Protein AF-A0A397VAV8-F1 (afdb_monomer)

Secondary structure (DSSP, 8-state):
-HHHHHHHHHHHHHHHS-TT---THHHHHHHHH---SSPPPHHHHHHHHHHHHHHHTT---HHHHHHHHHHHHHHS--HHHHHHHHHHHHHHHHHHHH-HHHH-SPPSS--------------S-------------S-------

Solvent-accessible surface area (backbone atoms only — not comparable to full-atom values): 9047 Å² total; per-residue (Å²): 117,69,70,60,54,42,51,52,53,33,54,49,49,60,76,76,41,77,75,72,56,88,57,77,72,51,34,64,54,48,46,68,72,58,77,67,83,46,71,54,42,27,66,55,39,45,39,55,52,46,47,56,54,32,50,77,71,74,47,78,56,65,69,60,47,50,52,27,36,51,50,36,54,76,76,70,47,52,73,73,44,44,52,44,25,32,50,48,11,44,51,19,45,52,51,39,57,77,35,38,92,80,66,41,76,71,52,70,74,87,89,74,81,78,66,87,70,76,78,72,77,83,79,80,76,86,75,76,75,72,82,70,89,79,78,91,78,80,72,94,78,79,88,89,133

Radius of gyration: 24.39 Å; Cα contacts (8 Å, |Δi|>4): 117; chains: 1; bounding box: 81×50×38 Å

Foldseek 3Di:
DVVVVLVVVLVVCLVPDPLLDQDPVLLVVVLVPDQDLAQQALLNLSLVSLCVVCVVVVNNDSVSSNSSSVCCVVPPADPSSSLSSRVSSLSNLVVCCVCCVVRNHRRDDDRDNPDDPPPPPDDDDPPPPPPPPPPPPDDDDDDDD

Structure (mmCIF, N/CA/C/O backbone):
data_AF-A0A397VAV8-F1
#
_entry.id   AF-A0A397VAV8-F1
#
loop_
_atom_site.group_PDB
_atom_site.id
_atom_site.type_symbol
_atom_site.label_atom_id
_atom_site.label_alt_id
_atom_site.label_comp_id
_atom_site.label_asym_id
_atom_site.label_entity_id
_atom_site.label_seq_id
_atom_site.pdbx_PDB_ins_code
_atom_site.Cartn_x
_atom_site.Cartn_y
_atom_site.Cartn_z
_atom_site.occupancy
_atom_site.B_iso_or_equiv
_atom_site.auth_seq_id
_atom_site.auth_comp_id
_atom_site.auth_asym_id
_atom_site.auth_atom_id
_atom_site.pdbx_PDB_model_num
ATOM 1 N N . MET A 1 1 ? -17.785 15.424 12.962 1.00 51.31 1 MET A N 1
ATOM 2 C CA . MET A 1 1 ? -18.021 13.988 13.247 1.00 51.31 1 MET A CA 1
ATOM 3 C C . MET A 1 1 ? -17.325 13.043 12.260 1.00 51.31 1 MET A C 1
ATOM 5 O O . MET A 1 1 ? -16.840 12.022 12.721 1.00 51.31 1 MET A O 1
ATOM 9 N N . ALA A 1 2 ? -17.185 13.373 10.966 1.00 59.31 2 ALA A N 1
ATOM 10 C CA . ALA A 1 2 ? -16.523 12.500 9.977 1.00 59.31 2 ALA A CA 1
ATOM 11 C C . ALA A 1 2 ? -15.040 12.168 10.277 1.00 59.31 2 ALA A C 1
ATOM 13 O O . ALA A 1 2 ? -14.622 11.030 10.089 1.00 59.31 2 ALA A O 1
ATOM 14 N N . ASN A 1 3 ? -14.258 13.113 10.824 1.00 62.66 3 ASN A N 1
ATOM 15 C CA . ASN A 1 3 ? -12.838 12.870 11.140 1.00 62.66 3 ASN A CA 1
ATOM 16 C C . ASN A 1 3 ? -12.624 11.753 12.177 1.00 62.66 3 ASN A C 1
ATOM 18 O O . ASN A 1 3 ? -11.648 11.016 12.076 1.00 62.66 3 ASN A O 1
ATOM 22 N N . ASN A 1 4 ? -13.555 11.568 13.122 1.00 78.62 4 ASN A N 1
ATOM 23 C CA . ASN A 1 4 ? -13.455 10.489 14.111 1.00 78.62 4 ASN A CA 1
ATOM 24 C C . ASN A 1 4 ? -13.688 9.110 13.480 1.00 78.62 4 ASN A C 1
ATOM 26 O O . ASN A 1 4 ? -13.100 8.131 13.923 1.00 78.62 4 ASN A O 1
ATOM 30 N N . GLN A 1 5 ? -14.519 9.019 12.436 1.00 86.12 5 GLN A N 1
ATOM 31 C CA . GLN A 1 5 ? -14.756 7.754 11.736 1.00 86.12 5 GLN A CA 1
ATOM 32 C C . GLN A 1 5 ? -13.532 7.334 10.917 1.00 86.12 5 GLN A C 1
ATOM 34 O O . GLN A 1 5 ? -13.128 6.178 10.997 1.00 86.12 5 GLN A O 1
ATOM 39 N N . ILE A 1 6 ? -12.901 8.276 10.204 1.00 90.44 6 ILE A N 1
ATOM 40 C CA . ILE A 1 6 ? -11.660 8.018 9.455 1.00 90.44 6 ILE A CA 1
ATOM 41 C C . ILE A 1 6 ? -10.548 7.550 10.395 1.00 90.44 6 ILE A C 1
ATOM 43 O O . ILE A 1 6 ? -9.935 6.519 10.136 1.00 90.44 6 ILE A O 1
ATOM 47 N N . ALA A 1 7 ? -10.337 8.253 11.512 1.00 90.00 7 ALA A N 1
ATOM 48 C CA . ALA A 1 7 ? -9.325 7.883 12.499 1.00 90.00 7 ALA A CA 1
ATOM 49 C C . ALA A 1 7 ? -9.571 6.486 13.096 1.00 90.00 7 ALA A C 1
ATOM 51 O O . ALA A 1 7 ? -8.646 5.684 13.200 1.00 90.00 7 ALA A O 1
ATOM 52 N N . ASN A 1 8 ? -10.821 6.156 13.440 1.00 91.31 8 ASN A N 1
ATOM 53 C CA . ASN A 1 8 ? -11.160 4.842 13.992 1.00 91.31 8 ASN A CA 1
ATOM 54 C C . ASN A 1 8 ? -10.891 3.708 12.994 1.00 91.31 8 ASN A C 1
ATOM 56 O O . ASN A 1 8 ? -10.275 2.709 13.363 1.00 91.31 8 ASN A O 1
ATOM 60 N N . ILE A 1 9 ? -11.309 3.873 11.735 1.00 91.38 9 ILE A N 1
ATOM 61 C CA . ILE A 1 9 ? -11.068 2.874 10.682 1.00 91.38 9 ILE A CA 1
ATOM 62 C C . ILE A 1 9 ? -9.568 2.748 10.407 1.00 91.38 9 ILE A C 1
ATOM 64 O O . ILE A 1 9 ? -9.056 1.637 10.295 1.00 91.38 9 ILE A O 1
ATOM 68 N N . ALA A 1 10 ? -8.847 3.866 10.345 1.00 91.31 10 ALA A N 1
ATOM 69 C CA . ALA A 1 10 ? -7.405 3.864 10.153 1.00 91.31 10 ALA A CA 1
ATOM 70 C C . ALA A 1 10 ? -6.678 3.092 11.265 1.00 91.31 10 ALA A C 1
ATOM 72 O O . ALA A 1 10 ? -5.897 2.184 10.981 1.00 91.31 10 ALA A O 1
ATOM 73 N N . ASN A 1 11 ? -6.994 3.387 12.528 1.00 90.94 11 ASN A N 1
ATOM 74 C CA . ASN A 1 11 ? -6.418 2.694 13.680 1.00 90.94 11 ASN A CA 1
ATOM 75 C C . ASN A 1 11 ? -6.769 1.200 13.685 1.00 90.94 11 ASN A C 1
ATOM 77 O O . ASN A 1 11 ? -5.925 0.362 14.012 1.00 90.94 11 ASN A O 1
ATOM 81 N N . GLN A 1 12 ? -7.990 0.841 13.278 1.00 91.06 12 GLN A N 1
ATOM 82 C CA . GLN A 1 12 ? -8.374 -0.556 13.092 1.00 91.06 12 GLN A CA 1
ATOM 83 C C . GLN A 1 12 ? -7.521 -1.226 12.006 1.00 91.06 12 GLN A C 1
ATOM 85 O O . GLN A 1 12 ? -7.009 -2.320 12.231 1.00 91.06 12 GLN A O 1
ATOM 90 N N . ILE A 1 13 ? -7.323 -0.583 10.853 1.00 91.44 13 ILE A N 1
ATOM 91 C CA . ILE A 1 13 ? -6.506 -1.130 9.761 1.00 91.44 13 ILE A CA 1
ATOM 92 C C . ILE A 1 13 ? -5.070 -1.371 10.229 1.00 91.44 13 ILE A C 1
ATOM 94 O O . ILE A 1 13 ? -4.561 -2.473 10.031 1.00 91.44 13 ILE A O 1
ATOM 98 N N . VAL A 1 14 ? -4.448 -0.388 10.884 1.00 89.38 14 VAL A N 1
ATOM 99 C CA . VAL A 1 14 ? -3.064 -0.488 11.378 1.00 89.38 14 VAL A CA 1
ATOM 100 C C . VAL A 1 14 ? -2.917 -1.594 12.427 1.00 89.38 14 VAL A C 1
ATOM 102 O O . VAL A 1 14 ? -1.949 -2.343 12.393 1.00 89.38 14 VAL A O 1
ATOM 105 N N . SER A 1 15 ? -3.884 -1.734 13.339 1.00 85.38 15 SER A N 1
ATOM 106 C CA . SER A 1 15 ? -3.810 -2.717 14.433 1.00 85.38 15 SER A CA 1
ATOM 107 C C . SER A 1 15 ? -4.120 -4.158 14.020 1.00 85.38 15 SER A C 1
ATOM 109 O O . SER A 1 15 ? -3.684 -5.088 14.694 1.00 85.38 15 SER A O 1
ATOM 111 N N . THR A 1 16 ? -4.878 -4.360 12.940 1.00 80.88 16 THR A N 1
ATOM 112 C CA . THR A 1 16 ? -5.369 -5.694 12.542 1.00 80.88 16 THR A CA 1
ATOM 113 C C . THR A 1 16 ? -4.710 -6.256 11.289 1.00 80.88 16 THR A C 1
ATOM 115 O O . THR A 1 16 ? -4.901 -7.432 10.982 1.00 80.88 16 THR A O 1
ATOM 118 N N . ASN A 1 17 ? -3.930 -5.453 10.563 1.00 75.19 17 ASN A N 1
ATOM 119 C CA . ASN A 1 17 ? -3.300 -5.870 9.315 1.00 75.19 17 ASN A CA 1
ATOM 120 C C . ASN A 1 17 ? -1.781 -5.713 9.401 1.00 75.19 17 ASN A C 1
ATOM 122 O O . ASN A 1 17 ? -1.283 -4.719 9.920 1.00 75.19 17 ASN A O 1
ATOM 126 N N . ASP A 1 18 ? -1.048 -6.647 8.788 1.00 80.44 18 ASP A N 1
ATOM 127 C CA . ASP A 1 18 ? 0.407 -6.583 8.571 1.00 80.44 18 ASP A CA 1
ATOM 128 C C . ASP A 1 18 ? 0.764 -5.495 7.522 1.00 80.44 18 ASP A C 1
ATOM 130 O O . ASP A 1 18 ? 1.423 -5.747 6.506 1.00 80.44 18 ASP A O 1
ATOM 134 N N . LEU A 1 19 ? 0.293 -4.259 7.726 1.00 84.88 19 LEU A N 1
ATOM 135 C CA . LEU A 1 19 ? 0.332 -3.173 6.745 1.00 84.88 19 LEU A CA 1
ATOM 136 C C . LEU A 1 19 ? 1.765 -2.850 6.315 1.00 84.88 19 LEU A C 1
ATOM 138 O O . LEU A 1 19 ? 2.046 -2.683 5.124 1.00 84.88 19 LEU A O 1
ATOM 142 N N . HIS A 1 20 ? 2.685 -2.842 7.274 1.00 83.31 20 HIS A N 1
ATOM 143 C CA . HIS A 1 20 ? 4.090 -2.502 7.073 1.00 83.31 20 HIS A CA 1
ATOM 144 C C . HIS A 1 20 ? 4.965 -3.716 6.750 1.00 83.31 20 HIS A C 1
ATOM 146 O O . HIS A 1 20 ? 6.184 -3.628 6.791 1.00 83.31 20 HIS A O 1
ATOM 152 N N . LYS A 1 21 ? 4.385 -4.862 6.384 1.00 82.69 21 LYS A N 1
ATOM 153 C CA . LYS A 1 21 ? 5.165 -6.030 5.966 1.00 82.69 21 LYS A CA 1
ATOM 154 C C . LYS A 1 21 ? 5.472 -5.990 4.473 1.00 82.69 21 LYS A C 1
ATOM 156 O O . LYS A 1 21 ? 4.619 -5.650 3.642 1.00 82.69 21 LYS A O 1
ATOM 161 N N . LEU A 1 22 ? 6.698 -6.359 4.114 1.00 76.88 22 LEU A N 1
ATOM 162 C CA . LEU A 1 22 ? 7.077 -6.575 2.724 1.00 76.88 22 LEU A CA 1
ATOM 163 C C . LEU A 1 22 ? 6.540 -7.940 2.272 1.00 76.88 22 LEU A C 1
ATOM 165 O O . LEU A 1 22 ? 7.083 -8.973 2.645 1.00 76.88 22 LEU A O 1
ATOM 169 N N . ASP A 1 23 ? 5.485 -7.938 1.461 1.00 79.75 23 ASP A N 1
ATOM 170 C CA . ASP A 1 23 ? 4.982 -9.143 0.797 1.00 79.75 23 ASP A CA 1
ATOM 171 C C . ASP A 1 23 ? 5.314 -9.075 -0.708 1.00 79.75 23 ASP A C 1
ATOM 173 O O . ASP A 1 23 ? 4.826 -8.166 -1.393 1.00 79.75 23 ASP A O 1
ATOM 177 N N . PRO A 1 24 ? 6.144 -10.002 -1.232 1.00 76.88 24 PRO A N 1
ATOM 178 C CA . PRO A 1 24 ? 6.492 -10.079 -2.651 1.00 76.88 24 PRO A CA 1
ATOM 179 C C . PRO A 1 24 ? 5.288 -10.190 -3.594 1.00 76.88 24 PRO A C 1
ATOM 181 O O . PRO A 1 24 ? 5.369 -9.707 -4.726 1.00 76.88 24 PRO A O 1
ATOM 184 N N . SER A 1 25 ? 4.169 -10.771 -3.143 1.00 81.62 25 SER A N 1
ATOM 185 C CA . SER A 1 25 ? 2.951 -10.918 -3.954 1.00 81.62 25 SER A CA 1
ATOM 186 C C . SER A 1 25 ? 2.360 -9.565 -4.377 1.00 81.62 25 SER A C 1
ATOM 188 O O . SER A 1 25 ? 1.757 -9.443 -5.447 1.00 81.62 25 SER A O 1
ATOM 190 N N . ASN A 1 26 ? 2.619 -8.512 -3.591 1.00 82.44 26 ASN A N 1
ATOM 191 C CA . ASN A 1 26 ? 2.160 -7.160 -3.889 1.00 82.44 26 ASN A CA 1
ATOM 192 C C . ASN A 1 26 ? 2.797 -6.587 -5.157 1.00 82.44 26 ASN A C 1
ATOM 194 O O . ASN A 1 26 ? 2.177 -5.749 -5.798 1.00 82.44 26 ASN A O 1
ATOM 198 N N . VAL A 1 27 ? 4.001 -7.020 -5.551 1.00 87.00 27 VAL A N 1
ATOM 199 C CA . VAL A 1 27 ? 4.717 -6.411 -6.686 1.00 87.00 27 VAL A CA 1
ATOM 200 C C . VAL A 1 27 ? 3.951 -6.612 -7.994 1.00 87.00 27 VAL A C 1
ATOM 202 O O . VAL A 1 27 ? 3.667 -5.646 -8.700 1.00 87.00 27 VAL A O 1
ATOM 205 N N . HIS A 1 28 ? 3.575 -7.854 -8.303 1.00 88.19 28 HIS A N 1
ATOM 206 C CA . HIS A 1 28 ? 2.839 -8.165 -9.529 1.00 88.19 28 HIS A CA 1
ATOM 207 C C . HIS A 1 28 ? 1.422 -7.574 -9.504 1.00 88.19 28 HIS A C 1
ATOM 209 O O . HIS A 1 28 ? 0.978 -6.957 -10.476 1.00 88.19 28 HIS A O 1
ATOM 215 N N . PHE A 1 29 ? 0.728 -7.708 -8.370 1.00 89.50 29 PHE A N 1
ATOM 216 C CA . PHE A 1 29 ? -0.623 -7.177 -8.209 1.00 89.50 29 PHE A CA 1
ATOM 217 C C . PHE A 1 29 ? -0.653 -5.648 -8.357 1.00 89.50 29 PHE A C 1
ATOM 219 O O . PHE A 1 29 ? -1.429 -5.125 -9.154 1.00 89.50 29 PHE A O 1
ATOM 226 N N . PHE A 1 30 ? 0.243 -4.925 -7.676 1.00 92.06 30 PHE A N 1
ATOM 227 C CA . PHE A 1 30 ? 0.330 -3.464 -7.760 1.00 92.06 30 PHE A CA 1
ATOM 228 C C . PHE A 1 30 ? 0.769 -2.983 -9.133 1.00 92.06 30 PHE A C 1
ATOM 230 O O . PHE A 1 30 ? 0.211 -2.006 -9.621 1.00 92.06 30 PHE A O 1
ATOM 237 N N . ALA A 1 31 ? 1.692 -3.681 -9.798 1.00 89.38 31 ALA A N 1
ATOM 238 C CA . ALA A 1 31 ? 2.056 -3.360 -11.177 1.00 89.38 31 ALA A CA 1
ATOM 239 C C . ALA A 1 31 ? 0.854 -3.424 -12.132 1.00 89.38 31 ALA A C 1
ATOM 241 O O . ALA A 1 31 ? 0.765 -2.609 -13.050 1.00 89.38 31 ALA A O 1
ATOM 242 N N . THR A 1 32 ? -0.061 -4.366 -11.884 1.00 89.12 32 THR A N 1
ATOM 243 C CA . THR A 1 32 ? -1.266 -4.590 -12.691 1.00 89.12 32 THR A CA 1
ATOM 244 C C . THR A 1 32 ? -2.326 -3.519 -12.455 1.00 89.12 32 THR A C 1
ATOM 246 O O . THR A 1 32 ? -2.883 -2.991 -13.413 1.00 89.12 32 THR A O 1
ATOM 249 N N . ILE A 1 33 ? -2.597 -3.166 -11.196 1.00 88.94 33 ILE A N 1
ATOM 250 C CA . ILE A 1 33 ? -3.645 -2.183 -10.868 1.00 88.94 33 ILE A CA 1
ATOM 251 C C . ILE A 1 33 ? -3.161 -0.728 -10.969 1.00 88.94 33 ILE A C 1
ATOM 253 O O . ILE A 1 33 ? -3.972 0.181 -11.135 1.00 88.94 33 ILE A O 1
ATOM 257 N N . TRP A 1 34 ? -1.850 -0.478 -10.888 1.00 89.12 34 TRP A N 1
ATOM 258 C CA . TRP A 1 34 ? -1.286 0.862 -11.038 1.00 89.12 34 TRP A CA 1
ATOM 259 C C . TRP A 1 34 ? -1.207 1.274 -12.508 1.00 89.12 34 TRP A C 1
ATOM 261 O O . TRP A 1 34 ? -0.276 0.907 -13.234 1.00 89.12 34 TRP A O 1
ATOM 271 N N . ASN A 1 35 ? -2.154 2.105 -12.929 1.00 80.50 35 ASN A N 1
ATOM 272 C CA . ASN A 1 35 ? -2.291 2.574 -14.308 1.00 80.50 35 ASN A CA 1
ATOM 273 C C . ASN A 1 35 ? -1.868 4.039 -14.529 1.00 80.50 35 ASN A C 1
ATOM 275 O O . ASN A 1 35 ? -1.968 4.533 -15.650 1.00 80.50 35 ASN A O 1
ATOM 279 N N . LYS A 1 36 ? -1.394 4.755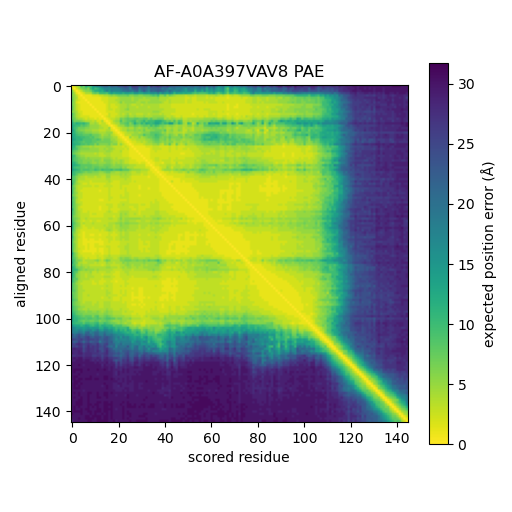 -13.499 1.00 81.75 36 LYS A N 1
ATOM 280 C CA . LYS A 1 36 ? -1.014 6.170 -13.646 1.00 81.75 36 LYS A CA 1
ATOM 281 C C . LYS A 1 36 ? 0.277 6.304 -14.472 1.00 81.75 36 LYS A C 1
ATOM 283 O O . LYS A 1 36 ? 1.205 5.510 -14.325 1.00 81.75 36 LYS A O 1
ATOM 288 N N . HIS A 1 37 ? 0.379 7.368 -15.274 1.00 76.62 37 HIS A N 1
ATOM 289 C CA . HIS A 1 37 ? 1.537 7.692 -16.133 1.00 76.62 37 HIS A CA 1
ATOM 290 C C . HIS A 1 37 ? 2.771 8.223 -15.371 1.00 76.62 37 HIS A C 1
ATOM 292 O O . HIS A 1 37 ? 3.553 9.008 -15.903 1.00 76.62 37 HIS A O 1
ATOM 298 N N . ARG A 1 38 ? 2.950 7.821 -14.110 1.00 82.38 38 ARG A N 1
ATOM 299 C CA . ARG A 1 38 ? 4.094 8.200 -13.273 1.00 82.38 38 ARG A CA 1
ATOM 300 C C . ARG A 1 38 ? 4.619 7.000 -12.501 1.00 82.38 38 ARG A C 1
ATOM 302 O O . ARG A 1 38 ? 3.907 6.007 -12.317 1.00 82.38 38 ARG A O 1
ATOM 309 N N . THR A 1 39 ? 5.857 7.109 -12.033 1.00 86.94 39 THR A N 1
ATOM 310 C CA . THR A 1 39 ? 6.434 6.135 -11.106 1.00 86.94 39 THR A CA 1
ATOM 311 C C . THR A 1 39 ? 5.584 6.048 -9.837 1.00 86.94 39 THR A C 1
ATOM 313 O O . THR A 1 39 ? 5.092 7.054 -9.316 1.00 86.94 39 THR A O 1
ATOM 316 N N . LEU A 1 40 ? 5.372 4.823 -9.366 1.00 89.81 40 LEU A N 1
ATOM 317 C CA . LEU A 1 40 ? 4.646 4.538 -8.136 1.00 89.81 40 LEU A CA 1
ATOM 318 C C . LEU A 1 40 ? 5.518 4.934 -6.937 1.00 89.81 40 LEU A C 1
ATOM 320 O O . LEU A 1 40 ? 6.636 4.429 -6.800 1.00 89.81 40 LEU A O 1
ATOM 324 N N . SER A 1 41 ? 5.036 5.857 -6.103 1.00 90.44 41 SER A N 1
ATOM 325 C CA . SER A 1 41 ? 5.737 6.300 -4.889 1.00 90.44 41 SER A CA 1
ATOM 326 C C . SER A 1 41 ? 5.458 5.384 -3.691 1.00 90.44 41 SER A C 1
ATOM 328 O O . SER A 1 41 ? 4.583 4.523 -3.745 1.00 90.44 41 SER A O 1
ATOM 330 N N . GLY A 1 42 ? 6.174 5.587 -2.580 1.00 89.56 42 GLY A N 1
ATOM 331 C CA . GLY A 1 42 ? 5.887 4.870 -1.333 1.00 89.56 42 GLY A CA 1
ATOM 332 C C . GLY A 1 42 ? 4.477 5.141 -0.799 1.00 89.56 42 GLY A C 1
ATOM 333 O O . GLY A 1 42 ? 3.790 4.207 -0.401 1.00 89.56 42 GLY A O 1
ATOM 334 N N . TYR A 1 43 ? 4.003 6.389 -0.877 1.00 92.50 43 TYR A N 1
ATOM 335 C CA . TYR A 1 43 ? 2.623 6.720 -0.515 1.00 92.50 43 TYR A CA 1
ATOM 336 C C . TYR A 1 43 ? 1.618 5.988 -1.411 1.00 92.50 43 TYR A C 1
ATOM 338 O O . TYR A 1 43 ? 0.680 5.378 -0.910 1.00 92.50 43 TYR A O 1
ATOM 346 N N . ASP A 1 44 ? 1.852 5.970 -2.727 1.00 92.81 44 ASP A N 1
ATOM 347 C CA . ASP A 1 44 ? 0.975 5.249 -3.658 1.00 92.81 44 ASP A CA 1
ATOM 348 C C . ASP A 1 44 ? 0.959 3.736 -3.343 1.00 92.81 44 ASP A C 1
ATOM 350 O O . ASP A 1 44 ? -0.082 3.089 -3.434 1.00 92.81 44 ASP A O 1
ATOM 354 N N . ALA A 1 45 ? 2.092 3.156 -2.921 1.00 92.94 45 ALA A N 1
ATOM 355 C CA . ALA A 1 45 ? 2.159 1.752 -2.504 1.00 92.94 45 ALA A CA 1
ATOM 356 C C . ALA A 1 45 ? 1.325 1.486 -1.241 1.00 92.94 45 ALA A C 1
ATOM 358 O O . ALA A 1 45 ? 0.633 0.465 -1.164 1.00 92.94 45 ALA A O 1
ATOM 359 N N . LEU A 1 46 ? 1.376 2.401 -0.265 1.00 9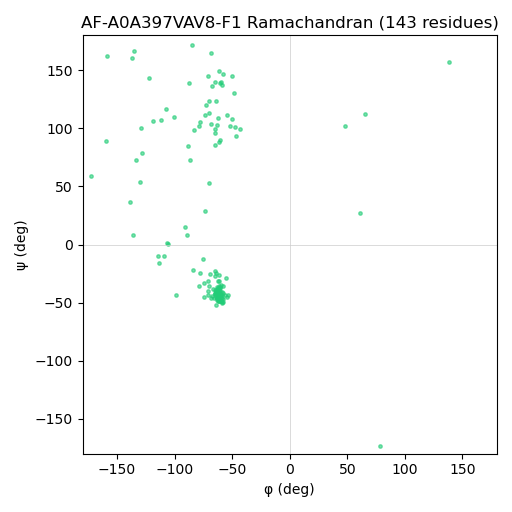3.31 46 LEU A N 1
ATOM 360 C CA . LEU A 1 46 ? 0.531 2.342 0.926 1.00 93.31 46 LEU A CA 1
ATOM 361 C C . LEU A 1 46 ? -0.952 2.459 0.541 1.00 93.31 46 LEU A C 1
ATOM 363 O O . LEU A 1 46 ? -1.760 1.643 0.981 1.00 93.31 46 LEU A O 1
ATOM 367 N N . GLU A 1 47 ? -1.306 3.430 -0.300 1.00 94.44 47 GLU A N 1
ATOM 368 C CA . GLU A 1 47 ? -2.678 3.661 -0.765 1.00 94.44 47 GLU A CA 1
ATOM 369 C C . GLU A 1 47 ? -3.259 2.406 -1.437 1.00 94.44 47 GLU A C 1
ATOM 371 O O . GLU A 1 47 ? -4.383 2.005 -1.129 1.00 94.44 47 GLU A O 1
ATOM 376 N N . LEU A 1 48 ? -2.485 1.711 -2.280 1.00 93.75 48 LEU A N 1
ATOM 377 C CA . LEU A 1 48 ? -2.918 0.454 -2.905 1.00 93.75 48 LEU A CA 1
ATOM 378 C C . LEU A 1 48 ? -3.127 -0.680 -1.890 1.00 93.75 48 LEU A C 1
ATOM 380 O O . LEU A 1 48 ? -4.093 -1.441 -2.011 1.00 93.75 48 LEU A O 1
ATOM 384 N N . LYS A 1 49 ? -2.262 -0.796 -0.870 1.00 92.69 49 LYS A N 1
ATOM 385 C CA . LYS A 1 49 ? -2.469 -1.752 0.234 1.00 92.69 49 LYS A CA 1
ATOM 386 C C . LYS A 1 49 ? -3.756 -1.452 0.992 1.00 92.69 49 LYS A C 1
ATOM 388 O O . LYS A 1 49 ? -4.554 -2.359 1.223 1.00 92.69 49 LYS A O 1
ATOM 393 N N . ILE A 1 50 ? -3.962 -0.191 1.356 1.00 93.00 50 ILE A N 1
ATOM 394 C CA . ILE A 1 50 ? -5.141 0.244 2.106 1.00 93.00 50 ILE A CA 1
ATOM 395 C C . ILE A 1 50 ? -6.397 0.029 1.274 1.00 93.00 50 ILE A C 1
ATOM 397 O O . ILE A 1 50 ? -7.358 -0.525 1.789 1.00 93.00 50 ILE A O 1
ATOM 401 N N . THR A 1 51 ? -6.364 0.333 -0.022 1.00 92.75 51 THR A N 1
ATOM 402 C CA . THR A 1 51 ? -7.472 0.053 -0.946 1.00 92.75 51 THR A CA 1
ATOM 403 C C . THR A 1 51 ? -7.865 -1.425 -0.913 1.00 92.75 51 THR A C 1
ATOM 405 O O . THR A 1 51 ? -9.045 -1.753 -0.796 1.00 92.75 51 THR A O 1
ATOM 408 N N . LYS A 1 52 ? -6.887 -2.342 -0.946 1.00 90.75 52 LYS A N 1
ATOM 409 C CA . LYS A 1 52 ? -7.147 -3.787 -0.847 1.00 90.75 52 LYS A CA 1
ATOM 410 C C . LYS A 1 52 ? -7.828 -4.159 0.477 1.00 90.75 52 LYS A C 1
ATOM 412 O O . LYS A 1 52 ? -8.785 -4.927 0.459 1.00 90.75 52 LYS A O 1
ATOM 417 N N . ILE A 1 53 ? -7.364 -3.610 1.600 1.00 92.00 53 ILE A N 1
ATOM 418 C CA . ILE A 1 53 ? -7.935 -3.870 2.933 1.00 92.00 53 ILE A CA 1
ATOM 419 C C . ILE A 1 53 ? -9.342 -3.266 3.047 1.00 92.00 53 ILE A C 1
ATOM 421 O O . ILE A 1 53 ? -10.278 -3.946 3.462 1.00 92.00 53 ILE A O 1
ATOM 425 N N . CYS A 1 54 ? -9.536 -2.025 2.607 1.00 92.25 54 CYS A N 1
ATOM 426 C CA . CYS A 1 54 ? -10.836 -1.359 2.587 1.00 92.25 54 CYS A CA 1
ATOM 427 C C . CYS A 1 54 ? -11.865 -2.146 1.768 1.00 92.25 54 CYS A C 1
ATOM 429 O O . CYS A 1 54 ? -12.977 -2.353 2.248 1.00 92.25 54 CYS A O 1
ATOM 431 N N . ASN A 1 55 ? -11.474 -2.697 0.615 1.00 90.75 55 ASN A N 1
ATOM 432 C CA . ASN A 1 55 ? -12.352 -3.555 -0.182 1.00 90.75 55 ASN A CA 1
ATOM 433 C C . ASN A 1 55 ? -12.795 -4.813 0.587 1.00 90.75 55 ASN A C 1
ATOM 435 O O . ASN A 1 55 ? -13.953 -5.214 0.480 1.00 90.75 55 ASN A O 1
ATOM 439 N N . THR A 1 56 ? -11.918 -5.420 1.402 1.00 91.38 56 THR A N 1
ATOM 440 C CA . THR A 1 56 ? -12.307 -6.550 2.277 1.00 91.38 56 THR A CA 1
ATOM 441 C C . THR A 1 56 ? -13.234 -6.139 3.420 1.00 91.38 56 THR A C 1
ATOM 443 O O . THR A 1 56 ? -14.029 -6.949 3.885 1.00 91.38 56 THR A O 1
ATOM 446 N N . LEU A 1 57 ? -13.176 -4.871 3.831 1.00 90.00 57 LEU A N 1
ATOM 447 C CA . LEU A 1 57 ? -14.061 -4.262 4.825 1.00 90.00 57 LEU A CA 1
ATOM 448 C C . LEU A 1 57 ? -15.332 -3.657 4.201 1.00 90.00 57 LEU A C 1
ATOM 450 O O . LEU A 1 57 ? -16.085 -2.982 4.897 1.00 90.00 57 LEU A O 1
ATOM 454 N N . LEU A 1 58 ? -15.577 -3.894 2.905 1.00 92.44 58 LEU A N 1
ATOM 455 C CA . LEU A 1 58 ? -16.713 -3.362 2.141 1.00 92.44 58 LEU A CA 1
ATOM 456 C C . LEU A 1 58 ? -16.758 -1.822 2.064 1.00 92.44 58 LEU A C 1
ATOM 458 O O . LEU A 1 58 ? -17.824 -1.226 1.904 1.00 92.44 58 LEU A O 1
ATOM 462 N N . ILE A 1 59 ? -15.597 -1.171 2.154 1.00 91.62 59 ILE A N 1
ATOM 463 C CA . ILE A 1 59 ? -15.423 0.270 1.947 1.00 91.62 59 ILE A CA 1
ATOM 464 C C . ILE A 1 59 ? -14.879 0.468 0.531 1.00 91.62 59 ILE A C 1
ATOM 466 O O . ILE A 1 59 ? -13.727 0.137 0.268 1.00 91.62 59 ILE A O 1
ATOM 470 N N . PHE A 1 60 ? -15.702 1.016 -0.366 1.00 92.19 60 PHE A N 1
ATOM 471 C CA . PHE A 1 60 ? -15.371 1.166 -1.795 1.00 92.19 60 PHE A CA 1
ATOM 472 C C . PHE A 1 60 ? -15.232 2.621 -2.258 1.00 92.19 60 PHE A C 1
ATOM 474 O O . PHE A 1 60 ? -14.812 2.876 -3.385 1.00 92.19 60 PHE A O 1
ATOM 481 N N . ASP A 1 61 ? -15.606 3.581 -1.412 1.00 93.00 61 ASP A N 1
ATOM 482 C CA . ASP A 1 61 ? -15.515 5.002 -1.736 1.00 93.00 61 ASP A CA 1
ATOM 483 C C . ASP A 1 61 ? -14.042 5.439 -1.769 1.00 93.00 61 ASP A C 1
ATOM 485 O O . ASP A 1 61 ? -13.356 5.456 -0.744 1.00 93.00 61 ASP A O 1
ATOM 489 N N . LEU A 1 62 ? -13.562 5.796 -2.962 1.00 89.94 62 LEU A N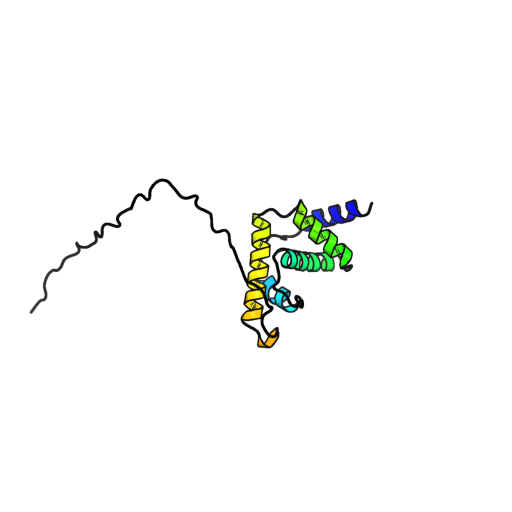 1
ATOM 490 C CA . LEU A 1 62 ? -12.169 6.171 -3.198 1.00 89.94 62 LEU A CA 1
ATOM 491 C C . LEU A 1 62 ? -11.751 7.424 -2.420 1.00 89.94 62 LEU A C 1
ATOM 493 O O . LEU A 1 62 ? -10.595 7.519 -2.012 1.00 89.94 62 LEU A O 1
ATOM 497 N N . GLU A 1 63 ? -12.662 8.369 -2.179 1.00 93.31 63 GLU A N 1
ATOM 498 C CA . GLU A 1 63 ? -12.353 9.572 -1.403 1.00 93.31 63 GLU A CA 1
ATOM 499 C C . GLU A 1 63 ? -12.161 9.221 0.078 1.00 93.31 63 GLU A C 1
ATOM 501 O O . GLU A 1 63 ? -11.243 9.723 0.733 1.00 93.31 63 GLU A O 1
ATOM 506 N N . ILE A 1 64 ? -12.990 8.316 0.605 1.00 92.69 64 ILE A N 1
ATOM 507 C CA . ILE A 1 64 ? -12.853 7.809 1.977 1.00 92.69 64 ILE A CA 1
ATOM 508 C C . ILE A 1 64 ? -11.552 7.013 2.125 1.00 92.69 64 ILE A C 1
ATOM 510 O O . ILE A 1 64 ? -10.805 7.243 3.078 1.00 92.69 64 ILE A O 1
ATOM 514 N N . ILE A 1 65 ? -11.248 6.123 1.177 1.00 93.25 65 ILE A N 1
ATOM 515 C CA . ILE A 1 65 ? -10.010 5.328 1.174 1.00 93.25 65 ILE A CA 1
ATOM 516 C C . ILE A 1 65 ? -8.780 6.241 1.141 1.00 93.25 65 ILE A C 1
ATOM 518 O O . ILE A 1 65 ? -7.864 6.051 1.941 1.00 93.25 65 ILE A O 1
ATOM 522 N N . ALA A 1 66 ? -8.772 7.263 0.281 1.00 93.31 66 ALA A N 1
ATOM 523 C CA . ALA A 1 66 ? -7.672 8.221 0.204 1.00 93.31 66 ALA A CA 1
ATOM 524 C C . ALA A 1 66 ? -7.486 8.989 1.524 1.00 93.31 66 ALA A C 1
ATOM 526 O O . ALA A 1 66 ? -6.357 9.156 1.986 1.00 93.31 66 ALA A O 1
ATOM 527 N N . LYS A 1 67 ? -8.579 9.404 2.182 1.00 94.88 67 LYS A N 1
ATOM 528 C CA . LYS A 1 67 ? -8.520 10.059 3.504 1.00 94.88 67 LYS A CA 1
ATOM 529 C C . LYS A 1 67 ? -7.963 9.134 4.588 1.00 94.88 67 LYS A C 1
ATOM 531 O O . LYS A 1 67 ? -7.172 9.583 5.414 1.00 94.88 67 LYS A O 1
ATOM 536 N N . ILE A 1 68 ? -8.343 7.856 4.579 1.00 94.31 68 ILE A N 1
ATOM 537 C CA . ILE A 1 68 ? -7.785 6.840 5.486 1.00 94.31 68 ILE A CA 1
ATOM 538 C C . ILE A 1 68 ? -6.286 6.658 5.220 1.00 94.31 68 ILE A C 1
ATOM 540 O O . ILE A 1 68 ? -5.494 6.651 6.161 1.00 94.31 68 ILE A O 1
ATOM 544 N N . ALA A 1 69 ? -5.890 6.541 3.951 1.00 94.69 69 ALA A N 1
ATOM 545 C CA . ALA A 1 69 ? -4.496 6.356 3.565 1.00 94.69 69 ALA A CA 1
ATOM 546 C C . ALA A 1 69 ? -3.610 7.528 3.975 1.00 94.69 69 ALA A C 1
ATOM 548 O O . ALA A 1 69 ? -2.548 7.313 4.562 1.00 94.69 69 ALA A O 1
ATOM 549 N N . LEU A 1 70 ? -4.078 8.753 3.742 1.00 94.75 70 LEU A N 1
ATOM 550 C CA . LEU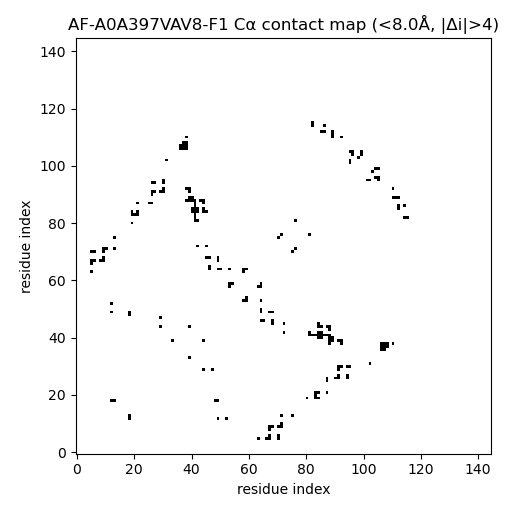 A 1 70 ? -3.388 9.959 4.177 1.00 94.75 70 LEU A CA 1
ATOM 551 C C . LEU A 1 70 ? -3.254 10.009 5.702 1.00 94.75 70 LEU A C 1
ATOM 553 O O . LEU A 1 70 ? -2.158 10.237 6.209 1.00 94.75 70 LEU A O 1
ATOM 557 N N . TYR A 1 71 ? -4.333 9.712 6.434 1.00 94.69 71 TYR A N 1
ATOM 558 C CA . TYR A 1 71 ? -4.298 9.688 7.896 1.00 94.69 71 TYR A CA 1
ATOM 559 C C . TYR A 1 71 ? -3.247 8.703 8.429 1.00 94.69 71 TYR A C 1
ATOM 561 O O . TYR A 1 71 ? -2.460 9.068 9.303 1.00 94.69 71 TYR A O 1
ATOM 569 N N . ILE A 1 72 ? -3.202 7.480 7.889 1.00 93.31 72 ILE A N 1
ATOM 570 C CA . ILE A 1 72 ? -2.220 6.457 8.286 1.00 93.31 72 ILE A CA 1
ATOM 571 C C . ILE A 1 72 ? -0.796 6.886 7.920 1.00 93.31 72 ILE A C 1
ATOM 573 O O . ILE A 1 72 ? 0.122 6.703 8.723 1.00 93.31 72 ILE A O 1
ATOM 577 N N . TRP A 1 73 ? -0.597 7.451 6.727 1.00 93.69 73 TRP A N 1
ATOM 578 C CA . TRP A 1 73 ? 0.717 7.913 6.282 1.00 93.69 73 TRP A CA 1
ATOM 579 C C . TRP A 1 73 ? 1.292 8.974 7.226 1.00 93.69 73 TRP A C 1
ATOM 581 O O . TRP A 1 73 ? 2.451 8.880 7.622 1.00 93.69 73 TRP A O 1
ATOM 591 N N . GLU A 1 74 ? 0.475 9.954 7.614 1.00 91.50 74 GLU A N 1
ATOM 592 C CA . GLU A 1 74 ? 0.912 11.086 8.436 1.00 91.50 74 GLU A CA 1
ATOM 593 C C . GLU A 1 74 ? 1.047 10.743 9.925 1.00 91.50 74 GLU A C 1
ATOM 595 O O . GLU A 1 74 ? 1.943 11.264 10.587 1.00 91.50 74 GLU A O 1
ATOM 600 N N . ASN A 1 75 ? 0.176 9.881 10.462 1.00 89.38 75 ASN A N 1
ATOM 601 C CA . ASN A 1 75 ? 0.046 9.696 11.915 1.00 89.38 75 ASN A CA 1
ATOM 602 C C . ASN A 1 75 ? 0.485 8.317 12.418 1.00 89.38 75 ASN A C 1
ATOM 604 O O . ASN A 1 75 ? 0.658 8.134 13.622 1.00 89.38 75 ASN A O 1
ATOM 608 N N . SER A 1 76 ? 0.628 7.332 11.532 1.00 83.31 76 SER A N 1
ATOM 609 C CA . SER A 1 76 ? 0.830 5.929 11.922 1.00 83.31 76 SER A CA 1
ATOM 610 C C . SER A 1 76 ? 1.913 5.218 11.117 1.00 83.31 76 SER A C 1
ATOM 612 O O . SER A 1 76 ? 2.062 4.013 11.257 1.00 83.31 76 SER A O 1
ATOM 614 N N . THR A 1 77 ? 2.663 5.943 10.282 1.00 85.50 77 THR A N 1
ATOM 615 C CA . THR A 1 77 ? 3.767 5.381 9.497 1.00 85.50 77 THR A CA 1
ATOM 616 C C . THR A 1 77 ? 5.072 6.066 9.890 1.00 85.50 77 THR A C 1
ATOM 618 O O . THR A 1 77 ? 5.332 7.216 9.532 1.00 85.50 77 THR A O 1
ATOM 621 N N . THR A 1 78 ? 5.912 5.348 10.625 1.00 89.25 78 THR A N 1
ATOM 622 C CA . THR A 1 78 ? 7.269 5.775 10.981 1.00 89.25 78 THR A CA 1
ATOM 623 C C . THR A 1 78 ? 8.187 5.812 9.757 1.00 89.25 78 THR A C 1
ATOM 625 O O . THR A 1 78 ? 7.903 5.206 8.727 1.00 89.25 78 THR A O 1
ATOM 628 N N . TYR A 1 79 ? 9.345 6.467 9.874 1.00 83.81 79 TYR A N 1
ATOM 629 C CA . TYR A 1 79 ? 10.334 6.528 8.790 1.00 83.81 79 TYR A CA 1
ATOM 630 C C . TYR A 1 79 ? 10.739 5.135 8.263 1.00 83.81 79 TYR A C 1
ATOM 632 O O . TYR A 1 79 ? 10.773 4.907 7.057 1.00 83.81 79 TYR A O 1
ATOM 640 N N . VAL A 1 80 ? 10.964 4.172 9.163 1.00 85.75 80 VAL A N 1
ATOM 641 C CA . VAL A 1 80 ? 11.322 2.789 8.793 1.00 85.75 80 VAL A CA 1
ATOM 642 C C . VAL A 1 80 ? 10.196 2.115 8.007 1.00 85.75 80 VAL A C 1
ATOM 644 O O . VAL A 1 80 ? 10.438 1.375 7.057 1.00 85.75 80 VAL A O 1
ATOM 647 N N . GLU A 1 81 ? 8.947 2.377 8.376 1.00 87.62 81 GLU A N 1
ATOM 648 C CA . GLU A 1 81 ? 7.783 1.823 7.691 1.00 87.62 81 GLU A CA 1
ATOM 649 C C . GLU A 1 81 ? 7.534 2.494 6.335 1.00 87.62 81 GLU A C 1
ATOM 651 O O . GLU A 1 81 ? 7.112 1.824 5.388 1.00 87.62 81 GLU A O 1
ATOM 656 N N . GLN A 1 82 ? 7.840 3.789 6.209 1.00 88.88 82 GLN A N 1
ATOM 657 C CA . GLN A 1 82 ? 7.829 4.490 4.923 1.00 88.88 82 GLN A CA 1
ATOM 658 C C . GLN A 1 82 ? 8.827 3.849 3.952 1.00 88.88 82 GLN A C 1
ATOM 660 O O . GLN A 1 82 ? 8.464 3.600 2.801 1.00 88.88 82 GLN A O 1
ATOM 665 N N . ASP A 1 83 ? 10.028 3.486 4.414 1.00 86.38 83 ASP A N 1
ATOM 666 C CA . ASP A 1 83 ? 11.035 2.804 3.588 1.00 86.38 83 ASP A CA 1
ATOM 667 C C . ASP A 1 83 ? 10.540 1.463 3.036 1.00 86.38 83 ASP A C 1
ATOM 669 O O . ASP A 1 83 ? 10.845 1.106 1.894 1.00 86.38 83 ASP A O 1
ATOM 673 N N . ILE A 1 84 ? 9.721 0.730 3.795 1.00 89.00 84 ILE A N 1
ATOM 674 C CA . ILE A 1 84 ? 9.122 -0.524 3.321 1.00 89.00 84 ILE A CA 1
ATOM 675 C C . ILE A 1 84 ? 8.191 -0.253 2.138 1.00 89.00 84 ILE A C 1
ATOM 677 O O . ILE A 1 84 ? 8.263 -0.946 1.119 1.00 89.00 84 ILE A O 1
ATOM 681 N N . HIS A 1 85 ? 7.343 0.770 2.233 1.00 91.12 85 HIS A N 1
ATOM 682 C CA . HIS A 1 85 ? 6.428 1.127 1.148 1.00 91.12 85 HIS A CA 1
ATOM 683 C C . HIS A 1 85 ? 7.164 1.727 -0.054 1.00 91.12 85 HIS A C 1
ATOM 685 O O . HIS A 1 85 ? 6.830 1.409 -1.197 1.00 91.12 85 HIS A O 1
ATOM 691 N N . ILE A 1 86 ? 8.225 2.506 0.176 1.00 90.62 86 ILE A N 1
ATOM 692 C CA . ILE A 1 86 ? 9.127 2.990 -0.881 1.00 90.62 86 ILE A CA 1
ATOM 693 C C . ILE A 1 86 ? 9.790 1.810 -1.606 1.00 90.62 86 ILE A C 1
ATOM 695 O O . ILE A 1 86 ? 9.843 1.806 -2.837 1.00 90.62 86 ILE A O 1
ATOM 699 N N . ASN A 1 87 ? 10.243 0.784 -0.877 1.00 90.06 87 ASN A N 1
ATOM 700 C CA . ASN A 1 87 ? 10.816 -0.434 -1.459 1.00 90.06 87 ASN A CA 1
ATOM 701 C C . ASN A 1 87 ? 9.800 -1.173 -2.337 1.00 90.06 87 ASN A C 1
ATOM 703 O O . ASN A 1 87 ? 10.121 -1.578 -3.455 1.00 90.06 87 ASN A O 1
ATOM 707 N N . ILE A 1 88 ? 8.553 -1.300 -1.874 1.00 90.31 88 ILE A N 1
ATOM 708 C CA . ILE A 1 88 ? 7.470 -1.875 -2.684 1.00 90.31 88 ILE A CA 1
ATOM 709 C C . ILE A 1 88 ? 7.293 -1.068 -3.968 1.00 90.31 88 ILE A C 1
ATOM 711 O O . ILE A 1 88 ? 7.288 -1.651 -5.054 1.00 90.31 88 ILE A O 1
ATOM 715 N N . GLY A 1 89 ? 7.205 0.260 -3.860 1.00 90.25 89 GLY A N 1
ATOM 716 C CA . GLY A 1 89 ? 7.048 1.123 -5.024 1.00 90.25 89 GLY A CA 1
ATOM 717 C C . GLY A 1 89 ? 8.187 0.995 -6.022 1.00 90.25 89 GLY A C 1
ATOM 718 O O . GLY A 1 89 ? 7.952 0.828 -7.220 1.00 90.25 89 GLY A O 1
ATOM 719 N N . PHE A 1 90 ? 9.424 0.959 -5.535 1.00 89.94 90 PHE A N 1
ATOM 720 C CA . PHE A 1 90 ? 10.590 0.726 -6.373 1.00 89.94 90 PHE A CA 1
ATOM 721 C C . PHE A 1 90 ? 10.521 -0.615 -7.111 1.00 89.94 90 PHE A C 1
ATOM 723 O O . PHE A 1 90 ? 10.652 -0.640 -8.335 1.00 89.94 90 PHE A O 1
ATOM 730 N N . ARG A 1 91 ? 10.238 -1.712 -6.399 1.00 90.56 91 ARG A N 1
ATOM 731 C CA . ARG A 1 91 ? 10.135 -3.054 -6.995 1.00 90.56 91 ARG A CA 1
ATOM 732 C C . ARG A 1 91 ? 9.022 -3.149 -8.036 1.00 90.56 91 ARG A C 1
ATOM 734 O O . ARG A 1 91 ? 9.207 -3.799 -9.061 1.00 90.56 91 ARG A O 1
ATOM 741 N N . VAL A 1 92 ? 7.883 -2.495 -7.800 1.00 91.06 92 VAL A N 1
ATO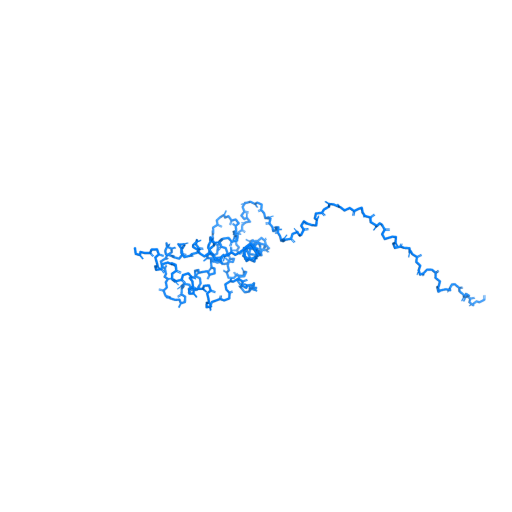M 742 C CA . VAL A 1 92 ? 6.783 -2.414 -8.775 1.00 91.06 92 VAL A CA 1
ATOM 743 C C . VAL A 1 92 ? 7.238 -1.691 -10.036 1.00 91.06 92 VAL A C 1
ATOM 745 O O . VAL A 1 92 ? 7.043 -2.195 -11.143 1.00 91.06 92 VAL A O 1
ATOM 748 N N . ASN A 1 93 ? 7.883 -0.537 -9.884 1.00 90.38 93 ASN A N 1
ATOM 749 C CA . ASN A 1 93 ? 8.384 0.217 -11.025 1.00 90.38 93 ASN A CA 1
ATOM 750 C C . ASN A 1 93 ? 9.443 -0.594 -11.801 1.00 90.38 93 ASN A C 1
ATOM 752 O O . ASN A 1 93 ? 9.378 -0.653 -13.029 1.00 90.38 93 ASN A O 1
ATOM 756 N N . GLU A 1 94 ? 10.377 -1.264 -11.111 1.00 89.94 94 GLU A N 1
ATOM 757 C CA . GLU A 1 94 ? 11.373 -2.151 -11.734 1.00 89.94 94 GLU A CA 1
ATOM 758 C C . GLU A 1 94 ? 10.708 -3.286 -12.512 1.00 89.94 94 GLU A C 1
ATOM 760 O O . GLU A 1 94 ? 11.115 -3.604 -13.631 1.00 89.94 94 GLU A O 1
ATOM 765 N N . TYR A 1 95 ? 9.675 -3.897 -11.931 1.00 90.12 95 TYR A N 1
ATOM 766 C CA . TYR A 1 95 ? 8.930 -4.965 -12.580 1.00 90.12 95 TYR A CA 1
ATOM 767 C C . TYR A 1 95 ? 8.256 -4.477 -13.868 1.00 90.12 95 TYR A C 1
ATOM 769 O O . TYR A 1 95 ? 8.361 -5.150 -14.893 1.00 90.12 95 T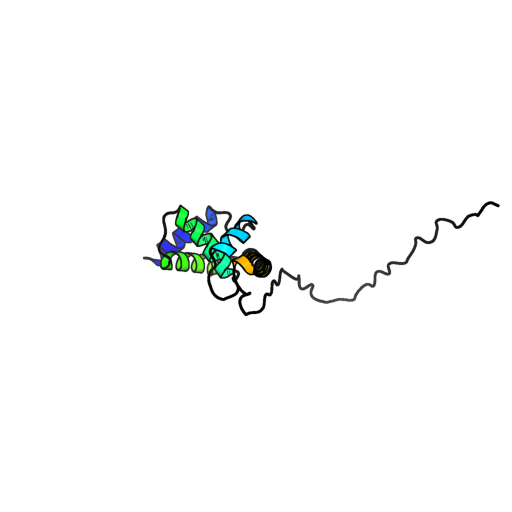YR A O 1
ATOM 777 N N . LYS A 1 96 ? 7.638 -3.287 -13.862 1.00 87.88 96 LYS A N 1
ATOM 778 C CA . LYS A 1 96 ? 7.046 -2.698 -15.077 1.00 87.88 96 LYS A CA 1
ATOM 779 C C . LYS A 1 96 ? 8.110 -2.398 -16.139 1.00 87.88 96 LYS A C 1
ATOM 781 O O . LYS A 1 96 ? 7.895 -2.711 -17.305 1.00 87.88 96 LYS A O 1
ATOM 786 N N . MET A 1 97 ? 9.277 -1.884 -15.739 1.00 86.62 97 MET A N 1
ATOM 787 C CA . MET A 1 97 ? 10.399 -1.625 -16.655 1.00 86.62 97 MET A CA 1
ATOM 788 C C . MET A 1 97 ? 10.962 -2.889 -17.307 1.00 86.62 97 MET A C 1
ATOM 790 O O . MET A 1 97 ? 11.353 -2.846 -18.470 1.00 86.62 97 MET A O 1
ATOM 794 N N . LYS A 1 98 ? 11.003 -4.008 -16.577 1.00 88.69 98 LYS A N 1
ATOM 795 C CA . LYS A 1 98 ? 11.453 -5.308 -17.105 1.00 88.69 98 LYS A CA 1
ATOM 796 C C . LYS A 1 98 ? 10.406 -5.977 -18.007 1.00 88.69 98 LYS A C 1
ATOM 798 O O . LYS A 1 98 ? 10.740 -6.938 -18.690 1.00 88.69 98 LYS A O 1
ATOM 803 N N . ASN A 1 99 ? 9.163 -5.481 -18.020 1.00 87.31 99 ASN A N 1
ATOM 804 C CA . ASN A 1 99 ? 8.041 -6.051 -18.773 1.00 87.31 99 ASN A CA 1
ATOM 805 C C . ASN A 1 99 ? 7.291 -5.002 -19.632 1.00 87.31 99 ASN A C 1
ATOM 807 O O . ASN A 1 99 ? 6.063 -4.878 -19.520 1.00 87.31 99 ASN A O 1
ATOM 811 N N . PRO A 1 100 ? 7.978 -4.239 -20.505 1.00 86.25 100 PRO A N 1
ATOM 812 C CA . PRO A 1 100 ? 7.357 -3.173 -21.298 1.00 86.25 100 PRO A CA 1
ATOM 813 C C . PRO A 1 100 ? 6.301 -3.685 -22.289 1.00 86.25 100 PRO A C 1
ATOM 815 O O . PRO A 1 100 ? 5.379 -2.959 -22.647 1.00 86.25 100 PRO A O 1
ATOM 818 N N . GLN A 1 101 ? 6.385 -4.951 -22.697 1.00 86.94 101 GLN A N 1
ATOM 819 C CA . GLN A 1 101 ? 5.397 -5.614 -23.548 1.00 86.94 101 GLN A CA 1
ATOM 820 C C . GLN A 1 101 ? 4.020 -5.765 -22.882 1.00 86.94 101 GLN A C 1
ATOM 822 O O . GLN A 1 101 ? 3.022 -5.908 -23.579 1.00 86.94 101 GLN A O 1
ATOM 827 N N . ILE A 1 102 ? 3.964 -5.735 -21.545 1.00 85.88 102 ILE A N 1
ATOM 828 C CA . ILE A 1 102 ? 2.720 -5.849 -20.767 1.00 85.88 102 ILE A CA 1
ATOM 829 C C . ILE A 1 102 ? 2.229 -4.463 -20.343 1.00 85.88 102 ILE A C 1
ATOM 831 O O . ILE A 1 102 ? 1.040 -4.169 -20.421 1.00 85.88 102 ILE A O 1
ATOM 835 N N . PHE A 1 103 ? 3.145 -3.609 -19.881 1.00 83.31 103 PHE A N 1
ATOM 836 C CA . PHE A 1 103 ? 2.799 -2.355 -19.205 1.00 83.31 103 PHE A CA 1
ATOM 837 C C . PHE A 1 103 ? 3.015 -1.097 -20.050 1.00 83.31 103 PHE A C 1
ATOM 839 O O . PHE A 1 103 ? 2.752 0.008 -19.571 1.00 83.31 103 PHE A O 1
ATOM 846 N N . GLY A 1 104 ? 3.480 -1.256 -21.288 1.00 79.81 104 GLY A N 1
ATOM 847 C CA . GLY A 1 104 ? 3.866 -0.153 -22.152 1.00 79.81 104 GLY A CA 1
ATOM 848 C C . GLY A 1 104 ? 5.244 0.423 -21.801 1.00 79.81 104 GLY A C 1
ATOM 849 O O . GLY A 1 104 ? 5.978 -0.128 -20.974 1.00 79.81 104 GLY A O 1
ATOM 850 N N . PRO A 1 105 ? 5.633 1.528 -22.455 1.00 75.75 105 PRO A N 1
ATOM 851 C CA . PRO A 1 105 ? 6.921 2.162 -22.220 1.00 75.75 105 PRO A CA 1
ATOM 852 C C . PRO A 1 105 ? 7.055 2.654 -20.767 1.00 75.75 105 PRO A C 1
ATOM 854 O O . PRO A 1 105 ? 6.059 3.024 -20.138 1.00 75.75 105 PRO A O 1
ATOM 857 N N . PRO A 1 106 ? 8.284 2.674 -20.221 1.00 68.75 106 PRO A N 1
ATOM 858 C CA . PRO A 1 106 ? 8.525 3.079 -18.843 1.00 68.75 106 PRO A CA 1
ATOM 859 C C . PRO A 1 106 ? 8.072 4.521 -18.594 1.00 68.75 106 PRO A C 1
ATOM 861 O O . PRO A 1 106 ? 8.279 5.408 -19.423 1.00 68.75 106 PRO A O 1
ATOM 864 N N . ALA A 1 107 ? 7.453 4.755 -17.433 1.00 67.12 107 ALA A N 1
ATOM 865 C CA . ALA A 1 107 ? 6.988 6.082 -17.053 1.00 67.12 107 ALA A CA 1
ATOM 866 C C . ALA A 1 107 ? 8.177 7.052 -16.876 1.00 67.12 107 ALA A C 1
ATOM 868 O O . ALA A 1 107 ? 9.202 6.658 -16.313 1.00 67.12 107 ALA A 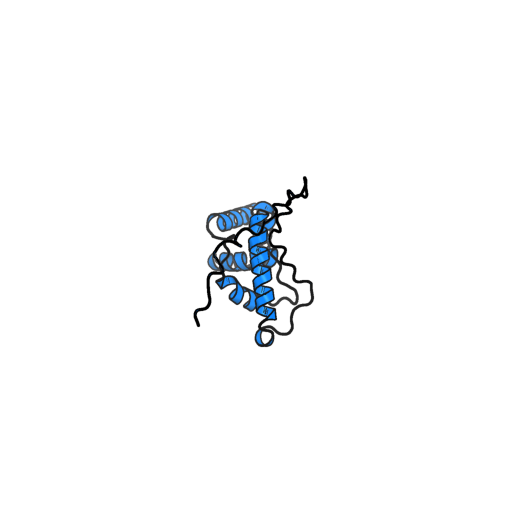O 1
ATOM 869 N N . PRO A 1 108 ? 8.055 8.317 -17.315 1.00 60.25 108 PRO A N 1
ATOM 870 C CA . PRO A 1 108 ? 9.111 9.309 -17.153 1.00 60.25 108 PRO A CA 1
ATOM 871 C C . PRO A 1 108 ? 9.310 9.680 -15.673 1.00 60.25 108 PRO A C 1
ATOM 873 O O . PRO A 1 108 ? 8.347 9.906 -14.941 1.00 60.25 108 PRO A O 1
ATOM 876 N N . GLY A 1 109 ? 10.572 9.772 -15.240 1.00 56.31 109 GLY A N 1
ATOM 877 C CA . GLY A 1 109 ? 10.962 10.230 -13.902 1.00 56.31 109 GLY A CA 1
ATOM 878 C C . GLY A 1 109 ? 12.091 9.401 -13.275 1.00 56.31 109 GLY A C 1
ATOM 879 O O . GLY A 1 109 ? 12.306 8.252 -13.658 1.00 56.31 109 GLY A O 1
ATOM 880 N N . PRO A 1 110 ? 12.850 9.961 -12.316 1.00 53.03 110 PRO A N 1
ATOM 881 C CA . PRO A 1 110 ? 13.957 9.248 -11.693 1.00 53.03 110 PRO A CA 1
ATOM 882 C C . PRO A 1 110 ? 13.453 8.111 -10.790 1.00 53.03 110 PRO A C 1
ATOM 884 O O . PRO A 1 110 ? 12.732 8.340 -9.820 1.00 53.03 110 PRO A O 1
ATOM 887 N N . MET A 1 111 ? 13.903 6.885 -11.060 1.00 55.66 111 MET A N 1
ATOM 888 C CA . MET A 1 111 ? 13.886 5.797 -10.083 1.00 55.66 111 MET A CA 1
ATOM 889 C C . MET A 1 111 ? 14.981 6.051 -9.051 1.00 55.66 111 MET A C 1
ATOM 891 O O . MET A 1 111 ? 16.165 5.963 -9.368 1.00 55.66 111 MET A O 1
ATOM 895 N N . ARG A 1 112 ? 14.617 6.363 -7.810 1.00 53.06 112 ARG A N 1
ATOM 896 C CA . ARG A 1 112 ? 15.580 6.382 -6.705 1.00 53.06 112 ARG A CA 1
ATOM 897 C C . ARG A 1 112 ? 15.038 5.557 -5.553 1.00 53.06 112 ARG A C 1
ATOM 899 O O . ARG A 1 112 ? 14.219 6.039 -4.781 1.00 53.06 112 ARG A O 1
ATOM 906 N N . TYR A 1 113 ? 15.524 4.326 -5.430 1.00 44.50 113 TYR A N 1
ATOM 907 C CA . TYR A 1 113 ? 15.509 3.630 -4.152 1.00 44.50 113 TYR A CA 1
ATOM 908 C C . TYR A 1 113 ? 16.727 4.092 -3.366 1.00 44.50 113 TYR A C 1
ATOM 910 O O . TYR A 1 113 ? 17.837 3.624 -3.602 1.00 44.50 113 TYR A O 1
ATOM 918 N N . ARG A 1 114 ? 16.530 5.041 -2.453 1.00 45.56 114 ARG A N 1
ATOM 919 C CA . ARG A 1 114 ? 17.473 5.232 -1.354 1.00 45.56 114 ARG A CA 1
ATOM 920 C C . ARG A 1 114 ? 17.037 4.280 -0.251 1.00 45.56 114 ARG A C 1
ATOM 922 O O . ARG A 1 114 ? 16.443 4.712 0.726 1.00 45.56 114 ARG A O 1
ATOM 929 N N . GLY A 1 115 ? 17.263 2.977 -0.431 1.00 42.91 115 GLY A N 1
ATOM 930 C CA . GLY A 1 115 ? 17.305 2.109 0.748 1.00 42.91 115 GLY A CA 1
ATOM 931 C C . GLY A 1 115 ? 18.260 2.751 1.746 1.00 42.91 115 GLY A C 1
ATOM 932 O O . GLY A 1 115 ? 19.197 3.401 1.290 1.00 42.91 115 GLY A O 1
ATOM 933 N N . ILE A 1 116 ? 17.990 2.642 3.049 1.00 38.75 116 ILE A N 1
ATOM 934 C CA . ILE A 1 116 ? 18.800 3.255 4.109 1.00 38.75 116 ILE A CA 1
ATOM 935 C C . ILE A 1 116 ? 20.286 2.984 3.836 1.00 38.75 116 ILE A C 1
ATOM 937 O O . ILE A 1 116 ? 20.839 1.960 4.235 1.00 38.75 116 ILE A O 1
ATOM 941 N N . GLU A 1 117 ? 20.952 3.917 3.164 1.00 36.12 117 GLU A N 1
ATOM 942 C CA . GLU A 1 117 ? 22.368 4.121 3.321 1.00 36.12 117 GLU A CA 1
ATOM 943 C C . GLU A 1 117 ? 22.439 4.658 4.736 1.00 36.12 117 GLU A C 1
ATOM 945 O O . GLU A 1 117 ? 22.038 5.792 5.005 1.00 36.12 117 GLU A O 1
ATOM 950 N N . LYS A 1 118 ? 22.864 3.810 5.678 1.00 35.22 118 LYS A N 1
ATOM 951 C CA . LYS A 1 118 ? 23.404 4.330 6.925 1.00 35.22 118 LYS A CA 1
ATOM 952 C C . LYS A 1 118 ? 24.431 5.366 6.492 1.00 35.22 118 LYS A C 1
ATOM 954 O O . LYS A 1 118 ? 25.497 5.002 6.001 1.00 35.22 118 LYS A O 1
ATOM 959 N N . SER A 1 119 ? 24.115 6.640 6.678 1.00 33.94 119 SER A N 1
ATOM 960 C CA . SER A 1 119 ? 25.133 7.656 6.829 1.00 33.94 119 SER A CA 1
ATOM 961 C C . SER A 1 119 ? 25.908 7.249 8.076 1.00 33.94 119 SER A C 1
ATOM 963 O O . SER A 1 119 ? 25.539 7.598 9.197 1.00 33.94 119 SER A O 1
ATOM 965 N N . VAL A 1 120 ? 26.933 6.418 7.895 1.00 38.22 120 VAL A N 1
ATOM 966 C CA . VAL A 1 120 ? 28.031 6.373 8.845 1.00 38.22 120 VAL A CA 1
ATOM 967 C C . VAL A 1 120 ? 28.629 7.764 8.735 1.00 38.22 120 VAL A C 1
ATOM 969 O O . VAL A 1 120 ? 29.231 8.122 7.727 1.00 38.22 120 VAL A O 1
ATOM 972 N N . THR A 1 121 ? 28.317 8.595 9.719 1.00 33.75 121 THR A N 1
ATOM 973 C CA . THR A 1 121 ? 28.984 9.866 9.952 1.00 33.75 121 THR A CA 1
ATOM 974 C C . THR A 1 121 ? 30.490 9.610 9.998 1.00 33.75 121 THR A C 1
ATOM 976 O O . THR A 1 121 ? 31.000 9.076 10.978 1.00 33.75 121 THR A O 1
ATOM 979 N N . VAL A 1 122 ? 31.160 9.943 8.899 1.00 39.41 122 VAL A N 1
ATOM 980 C CA . VAL A 1 122 ? 32.592 10.261 8.774 1.00 39.41 122 VAL A CA 1
ATOM 981 C C . VAL A 1 122 ? 32.933 11.285 9.877 1.00 39.41 122 VAL A C 1
ATOM 983 O O . VAL A 1 122 ? 32.188 12.254 10.010 1.00 39.41 122 VAL A O 1
ATOM 986 N N . ASP A 1 123 ? 33.956 11.208 10.736 1.00 41.75 123 ASP A N 1
ATOM 987 C CA . ASP A 1 123 ? 35.100 10.304 10.976 1.00 41.75 123 ASP A CA 1
ATOM 988 C C . ASP A 1 123 ? 35.575 10.517 12.446 1.00 41.75 123 ASP A C 1
ATOM 990 O O . ASP A 1 123 ? 35.266 11.554 13.044 1.00 41.75 123 ASP A O 1
ATOM 994 N N . PRO A 1 124 ? 36.358 9.598 13.048 1.00 38.88 124 PRO A N 1
ATOM 995 C CA . PRO A 1 124 ? 37.804 9.855 13.127 1.00 38.88 124 PRO A CA 1
ATOM 996 C C . PRO A 1 124 ? 38.635 8.609 12.757 1.00 38.88 124 PRO A C 1
ATOM 998 O O . PRO A 1 124 ? 38.099 7.507 12.664 1.00 38.88 124 PRO A O 1
ATOM 1001 N N . PRO A 1 125 ? 39.948 8.796 12.527 1.00 42.25 125 PRO A N 1
ATOM 1002 C CA . PRO A 1 125 ? 40.620 8.408 11.292 1.00 42.25 125 PRO A CA 1
ATOM 1003 C C . PRO A 1 125 ? 40.475 6.918 10.975 1.00 42.25 125 PRO A C 1
ATOM 1005 O O . PRO A 1 125 ? 40.520 6.072 11.868 1.00 42.25 125 PRO A O 1
ATOM 1008 N N . LEU A 1 126 ? 40.417 6.612 9.677 1.00 41.06 126 LEU A N 1
ATOM 1009 C CA . LEU A 1 126 ? 40.697 5.287 9.133 1.00 41.06 126 LEU A CA 1
ATOM 1010 C C . LEU A 1 126 ? 41.945 4.708 9.813 1.00 41.06 126 LEU A C 1
ATOM 1012 O O . LEU A 1 126 ? 43.081 5.006 9.435 1.00 41.06 126 LEU A O 1
ATOM 1016 N N . ILE A 1 127 ? 41.734 3.839 10.804 1.00 38.84 127 ILE A N 1
ATOM 1017 C CA . ILE A 1 127 ? 42.722 2.833 11.149 1.00 38.84 127 ILE A CA 1
ATOM 1018 C C . ILE A 1 127 ? 42.766 1.964 9.907 1.00 38.84 127 ILE A C 1
ATOM 1020 O O . ILE A 1 127 ? 41.881 1.147 9.654 1.00 38.84 127 ILE A O 1
ATOM 1024 N N . HIS A 1 128 ? 43.776 2.218 9.086 1.00 37.75 128 HIS A N 1
ATOM 1025 C CA . HIS A 1 128 ? 44.162 1.344 8.005 1.00 37.75 128 HIS A CA 1
ATOM 1026 C C . HIS A 1 128 ? 44.540 0.019 8.671 1.00 37.75 128 HIS A C 1
ATOM 1028 O O . HIS A 1 128 ? 45.685 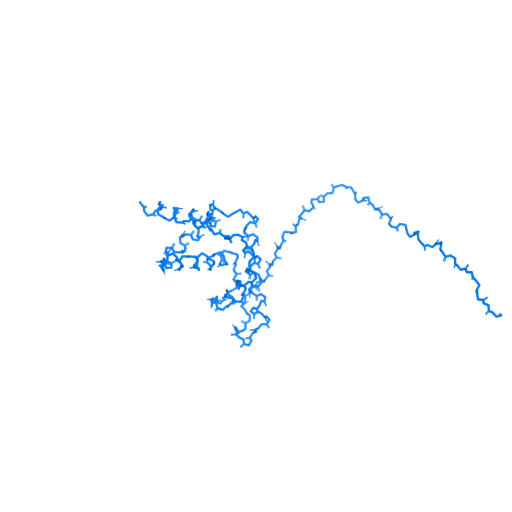-0.180 9.080 1.00 37.75 128 HIS A O 1
ATOM 1034 N N . ILE A 1 129 ? 43.569 -0.879 8.846 1.00 40.84 129 ILE A N 1
ATOM 1035 C CA . ILE A 1 129 ? 43.871 -2.275 9.119 1.00 40.84 129 ILE A CA 1
ATOM 1036 C C . ILE A 1 129 ? 44.556 -2.731 7.839 1.00 40.84 129 ILE A C 1
ATOM 1038 O O . ILE A 1 129 ? 43.919 -2.983 6.817 1.00 40.84 129 ILE A O 1
ATOM 1042 N N . ARG A 1 130 ? 45.891 -2.708 7.853 1.00 31.33 130 ARG A N 1
ATOM 1043 C CA . ARG A 1 130 ? 46.681 -3.433 6.874 1.00 31.33 130 ARG A CA 1
ATOM 1044 C C . ARG A 1 130 ? 46.189 -4.870 6.970 1.00 31.33 130 ARG A C 1
ATOM 1046 O O . ARG A 1 130 ? 46.429 -5.536 7.973 1.00 31.33 130 ARG A O 1
ATOM 1053 N N . HIS A 1 131 ? 45.512 -5.345 5.934 1.00 37.00 131 HIS A N 1
ATOM 1054 C CA . HIS A 1 131 ? 45.611 -6.755 5.610 1.00 37.00 131 HIS A CA 1
ATOM 1055 C C . HIS A 1 131 ? 47.070 -6.961 5.216 1.00 37.00 131 HIS A C 1
ATOM 1057 O O . HIS A 1 131 ? 47.461 -6.766 4.072 1.00 37.00 131 HIS A O 1
ATOM 1063 N N . THR A 1 132 ? 47.914 -7.197 6.219 1.00 35.53 132 THR A N 1
ATOM 1064 C CA . THR A 1 132 ? 49.221 -7.788 5.992 1.00 35.53 132 THR A CA 1
ATOM 1065 C C . THR A 1 132 ? 48.921 -9.155 5.411 1.00 35.53 132 THR A C 1
ATOM 1067 O O . THR A 1 132 ? 48.388 -10.018 6.109 1.00 35.53 132 THR A O 1
ATOM 1070 N N . ASP A 1 133 ? 49.206 -9.306 4.122 1.00 45.00 133 ASP A N 1
ATOM 1071 C CA . ASP A 1 133 ? 49.443 -10.596 3.501 1.00 45.00 133 ASP A CA 1
ATOM 1072 C C . ASP A 1 133 ? 50.414 -11.373 4.391 1.00 45.00 133 ASP A C 1
ATOM 1074 O O . ASP A 1 133 ? 51.616 -11.121 4.424 1.00 45.00 133 ASP A O 1
ATOM 1078 N N . GLN A 1 134 ? 49.870 -12.291 5.180 1.00 43.50 134 GLN A N 1
ATOM 1079 C CA . GLN A 1 134 ? 50.619 -13.371 5.800 1.00 43.50 134 GLN A CA 1
ATOM 1080 C C . GLN A 1 134 ? 49.839 -14.660 5.586 1.00 43.50 134 GLN A C 1
ATOM 1082 O O . GLN A 1 134 ? 49.234 -15.228 6.489 1.00 43.50 134 GLN A O 1
ATOM 1087 N N . SER A 1 135 ? 49.866 -15.115 4.337 1.00 39.78 135 SER A N 1
ATOM 1088 C CA . SER A 1 135 ? 49.882 -16.547 4.044 1.00 39.78 135 SER A CA 1
ATOM 1089 C C . SER A 1 135 ? 50.848 -16.875 2.899 1.00 39.78 135 SER A C 1
ATOM 1091 O O . SER A 1 135 ? 50.621 -17.793 2.128 1.00 39.78 135 SER A O 1
ATOM 1093 N N . GLU A 1 136 ? 51.992 -16.184 2.829 1.00 43.28 136 GLU A N 1
ATOM 1094 C CA . GLU A 1 136 ? 53.213 -16.811 2.313 1.00 43.28 136 GLU A CA 1
ATOM 1095 C C . GLU A 1 136 ? 53.925 -17.492 3.484 1.00 43.28 136 GLU A C 1
ATOM 1097 O O . GLU A 1 136 ? 54.765 -16.898 4.152 1.00 43.28 136 GLU A O 1
ATOM 1102 N N . THR A 1 137 ? 53.520 -18.722 3.804 1.00 41.84 137 THR A N 1
ATOM 1103 C CA . THR A 1 137 ? 54.381 -19.746 4.438 1.00 41.84 137 THR A CA 1
ATOM 1104 C C . THR A 1 137 ? 53.657 -21.089 4.490 1.00 41.84 137 THR A C 1
ATOM 1106 O O . THR A 1 137 ? 53.474 -21.695 5.539 1.00 41.84 137 THR A O 1
ATOM 1109 N N . LEU A 1 138 ? 53.279 -21.603 3.320 1.00 37.62 138 LEU A N 1
ATOM 1110 C CA . LEU A 1 138 ? 53.222 -23.048 3.109 1.00 37.62 138 LEU A CA 1
ATOM 1111 C C . LEU A 1 138 ? 54.011 -23.387 1.838 1.00 37.62 138 LEU A C 1
ATOM 1113 O O . LEU A 1 138 ? 53.463 -23.566 0.763 1.00 37.62 138 LEU A O 1
ATOM 1117 N N . PHE A 1 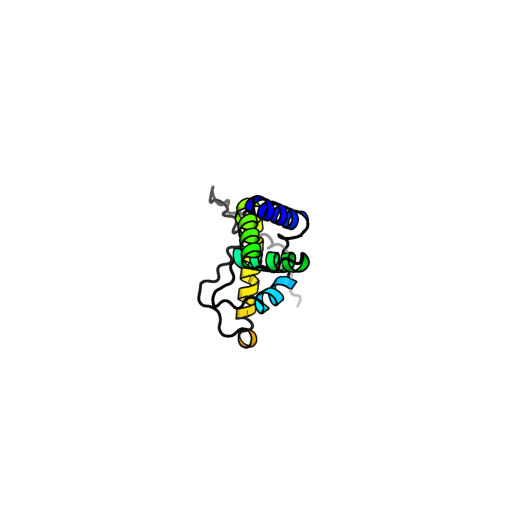139 ? 55.333 -23.397 2.032 1.00 34.97 139 PHE A N 1
ATOM 1118 C CA . PHE A 1 139 ? 56.321 -24.270 1.398 1.00 34.97 139 PHE A CA 1
ATOM 1119 C C . PHE A 1 139 ? 56.276 -24.450 -0.130 1.00 34.97 139 PHE A C 1
ATOM 1121 O O . PHE A 1 139 ? 55.614 -25.339 -0.655 1.00 34.97 139 PHE A O 1
ATOM 1128 N N . ASN A 1 140 ? 57.186 -23.745 -0.810 1.00 34.44 140 ASN A N 1
ATOM 1129 C CA . ASN A 1 140 ? 57.929 -24.359 -1.910 1.00 34.44 140 ASN A CA 1
ATOM 1130 C C . ASN A 1 140 ? 58.800 -25.491 -1.343 1.00 34.44 140 ASN A C 1
ATOM 1132 O O . ASN A 1 140 ? 59.626 -25.258 -0.458 1.00 34.44 140 ASN A O 1
ATOM 1136 N N . GLY A 1 141 ? 58.627 -26.699 -1.873 1.00 31.86 141 GLY A N 1
ATOM 1137 C CA . GLY A 1 141 ? 59.436 -27.867 -1.543 1.00 31.86 141 GLY A CA 1
ATOM 1138 C C . GLY A 1 141 ? 59.359 -28.938 -2.631 1.00 31.86 141 GLY A C 1
ATOM 1139 O O . GLY A 1 141 ? 58.537 -29.838 -2.539 1.00 31.86 141 GLY A O 1
ATOM 1140 N N . CYS A 1 142 ? 60.268 -28.818 -3.601 1.00 32.16 142 CYS A N 1
ATOM 1141 C CA . CYS A 1 142 ? 60.769 -29.828 -4.544 1.00 32.16 142 CYS A CA 1
ATOM 1142 C C . CYS A 1 142 ? 59.833 -30.444 -5.600 1.00 32.16 142 CYS A C 1
ATOM 1144 O O . CYS A 1 142 ? 59.014 -31.319 -5.330 1.00 32.16 142 CYS A O 1
ATOM 1146 N N . GLU A 1 143 ? 60.135 -30.093 -6.854 1.00 36.34 143 GLU A N 1
ATOM 1147 C CA . GLU A 1 143 ? 60.032 -30.982 -8.012 1.00 36.34 143 GLU A CA 1
ATOM 1148 C C . GLU A 1 143 ? 60.934 -32.217 -7.816 1.00 36.34 143 GLU A C 1
ATOM 1150 O O . GLU A 1 143 ? 62.058 -32.108 -7.322 1.00 36.34 143 GLU A O 1
ATOM 1155 N N . ILE A 1 144 ? 60.438 -33.390 -8.214 1.00 35.75 144 ILE A N 1
ATOM 1156 C CA . ILE A 1 144 ? 61.224 -34.615 -8.382 1.00 35.75 144 ILE A CA 1
ATOM 1157 C C . ILE A 1 144 ? 61.263 -34.905 -9.885 1.00 35.75 144 ILE A C 1
ATOM 1159 O O . ILE A 1 144 ? 60.240 -35.308 -10.433 1.00 35.75 144 ILE A O 1
ATOM 1163 N N . PHE A 1 145 ? 62.421 -34.690 -10.514 1.00 36.06 145 PHE A N 1
ATOM 1164 C CA . PHE A 1 145 ? 63.100 -35.602 -11.447 1.00 36.06 145 PHE A CA 1
ATOM 1165 C C . PHE A 1 145 ? 64.594 -35.269 -11.464 1.00 36.06 145 PHE A C 1
ATOM 1167 O O . PHE A 1 145 ? 64.927 -34.065 -11.526 1.00 36.06 145 PHE A O 1
#

Mean predicted aligned error: 13.17 Å

pLDDT: mean 75.02, std 21.75, range [31.33, 94.88]

Sequence (145 aa):
MANNQIANIANQIVSTNDLHKLDPSNVHFFATIWNKHRTLSGYDALELKITKICNTLLIFDLEIIAKIALYIWENSTTYVEQDIHINIGFRVNEYKMKNPQIFGPPAPGPMRYRGIEKSVTVDPPLIHIRHTDQSETLFNGCEIF

Organism: NCBI:txid44941